Protein AF-A0A659UDS0-F1 (afdb_monomer_lite)

Foldseek 3Di:
DQVPDPCLVVLLVLLCVLCVVVVQDSVNSSVCCVPPPLSVVLSCCLVVVDVDDDDDPDDDPVVSLVSNCSRVNDDPPDDPVNDDDDDDDDDDD

pLDDT: mean 92.44, std 10.19, range [45.69, 98.12]

Structure (mmCIF, N/CA/C/O backbone):
data_AF-A0A659UDS0-F1
#
_entry.id   AF-A0A659UDS0-F1
#
loop_
_atom_site.group_PDB
_atom_site.id
_atom_site.type_symbol
_atom_site.label_atom_id
_atom_site.label_alt_id
_atom_site.label_comp_id
_atom_site.label_asym_id
_atom_site.label_entity_id
_atom_site.label_seq_id
_atom_site.pdbx_PDB_ins_code
_atom_site.Cartn_x
_atom_site.Cartn_y
_atom_site.Cartn_z
_atom_site.occupancy
_atom_site.B_iso_or_equiv
_atom_site.auth_seq_id
_atom_site.auth_comp_id
_atom_site.auth_asym_id
_atom_site.auth_atom_id
_atom_site.pdbx_PDB_model_num
ATOM 1 N N . ASN A 1 1 ? 13.956 -13.016 -5.156 1.00 45.69 1 ASN A N 1
ATOM 2 C CA . ASN A 1 1 ? 14.201 -11.807 -5.963 1.00 45.69 1 ASN A CA 1
ATOM 3 C C . ASN A 1 1 ? 12.875 -11.385 -6.590 1.00 45.69 1 ASN A C 1
ATOM 5 O O . ASN A 1 1 ? 12.175 -12.264 -7.076 1.00 45.69 1 ASN A O 1
ATOM 9 N N . SER A 1 2 ? 12.462 -10.118 -6.497 1.00 53.56 2 SER A N 1
ATOM 10 C CA . SER A 1 2 ? 11.126 -9.651 -6.931 1.00 53.56 2 SER A CA 1
ATOM 11 C C . SER A 1 2 ? 11.004 -9.450 -8.448 1.00 53.56 2 SER A C 1
ATOM 13 O O . SER A 1 2 ? 9.900 -9.554 -8.976 1.00 53.56 2 SER A O 1
ATOM 15 N N . GLU A 1 3 ? 12.119 -9.222 -9.149 1.00 54.44 3 GLU A N 1
ATOM 16 C CA . GLU A 1 3 ? 12.154 -9.033 -10.611 1.00 54.44 3 GLU A CA 1
ATOM 17 C C . GLU A 1 3 ? 11.859 -10.327 -11.397 1.00 54.44 3 GLU A C 1
ATOM 19 O O . GLU A 1 3 ? 11.269 -10.265 -12.472 1.00 54.44 3 GLU A O 1
ATOM 24 N N . ASP A 1 4 ? 12.172 -11.496 -10.827 1.00 56.72 4 ASP A N 1
ATOM 25 C CA . ASP A 1 4 ? 11.943 -12.815 -11.447 1.00 56.72 4 ASP A CA 1
ATOM 26 C C . ASP A 1 4 ? 10.526 -13.359 -11.210 1.00 56.72 4 ASP A C 1
ATOM 28 O O . ASP A 1 4 ? 10.156 -14.430 -11.696 1.00 56.72 4 ASP A O 1
ATOM 32 N N . HIS A 1 5 ? 9.715 -12.655 -10.417 1.00 64.81 5 HIS A N 1
ATOM 33 C CA . HIS A 1 5 ? 8.401 -13.150 -10.047 1.00 64.81 5 HIS A CA 1
ATOM 34 C C . HIS A 1 5 ? 7.420 -12.954 -11.216 1.00 64.81 5 HIS A C 1
ATOM 36 O O . HIS A 1 5 ? 7.255 -11.818 -11.671 1.00 64.81 5 HIS A O 1
ATOM 42 N N . PRO A 1 6 ? 6.668 -13.989 -11.650 1.00 70.62 6 PRO A N 1
ATOM 43 C CA . PRO A 1 6 ? 5.743 -13.897 -12.791 1.00 70.62 6 PRO A CA 1
ATOM 44 C C . PRO A 1 6 ? 4.728 -12.747 -12.687 1.00 70.62 6 PRO A C 1
ATOM 46 O O . PRO A 1 6 ? 4.192 -12.269 -13.682 1.00 70.62 6 PRO A O 1
ATOM 49 N N . ARG A 1 7 ? 4.468 -12.283 -11.458 1.00 80.25 7 ARG A N 1
ATOM 50 C CA . ARG A 1 7 ? 3.500 -11.225 -11.142 1.00 80.25 7 ARG A CA 1
ATOM 51 C C . ARG A 1 7 ? 4.066 -9.803 -11.214 1.00 80.25 7 ARG A C 1
ATOM 53 O O . ARG A 1 7 ? 3.278 -8.863 -11.189 1.00 80.25 7 ARG A O 1
ATOM 60 N N . TYR A 1 8 ? 5.387 -9.626 -11.330 1.00 86.62 8 TYR A N 1
ATOM 61 C CA . TYR A 1 8 ? 6.043 -8.310 -11.295 1.00 86.62 8 TYR A CA 1
ATOM 62 C C . TYR A 1 8 ? 5.440 -7.337 -12.316 1.00 86.62 8 TYR A C 1
ATOM 64 O O . TYR A 1 8 ? 5.031 -6.232 -11.963 1.00 86.62 8 TYR A O 1
ATOM 72 N N . ARG A 1 9 ? 5.296 -7.778 -13.572 1.00 90.44 9 ARG A N 1
ATOM 73 C CA . ARG A 1 9 ? 4.714 -6.958 -14.643 1.00 90.44 9 ARG A CA 1
ATOM 74 C C . ARG A 1 9 ? 3.275 -6.545 -14.331 1.00 90.44 9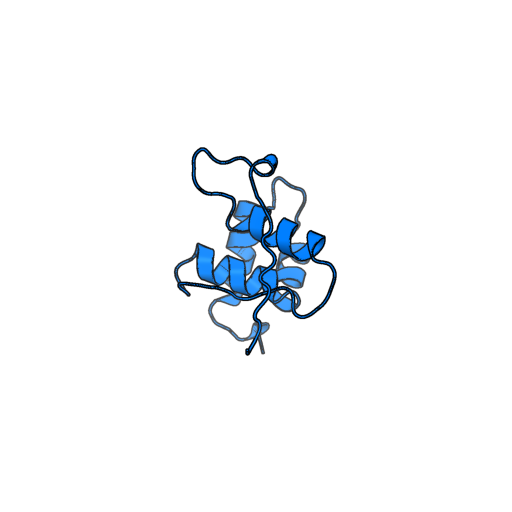 ARG A C 1
ATOM 76 O O . ARG A 1 9 ? 2.948 -5.370 -14.434 1.00 90.44 9 ARG A O 1
ATOM 83 N N . HIS A 1 10 ? 2.455 -7.482 -13.859 1.00 94.12 10 HIS A N 1
ATOM 84 C CA . HIS A 1 10 ? 1.067 -7.204 -13.490 1.00 94.12 10 HIS A CA 1
ATOM 85 C C . HIS A 1 10 ? 0.940 -6.209 -12.333 1.00 94.12 10 HIS A C 1
ATOM 87 O O . HIS A 1 10 ? -0.013 -5.437 -12.295 1.00 94.12 10 HIS A O 1
ATOM 93 N N . TYR A 1 11 ? 1.882 -6.217 -11.391 1.00 96.31 11 TYR A N 1
ATOM 94 C CA . TYR A 1 11 ? 1.903 -5.264 -10.283 1.00 96.31 11 TYR A CA 1
ATOM 95 C C . TYR A 1 11 ? 2.293 -3.862 -10.756 1.00 96.31 11 TYR A C 1
ATOM 97 O O . TYR A 1 11 ? 1.665 -2.891 -10.343 1.00 96.31 11 TYR A O 1
ATOM 105 N N . VAL A 1 12 ? 3.283 -3.748 -11.647 1.00 96.94 12 VAL A N 1
ATOM 106 C CA . VAL A 1 12 ? 3.663 -2.462 -12.254 1.00 96.94 12 VAL A CA 1
ATOM 107 C C . VAL A 1 12 ? 2.504 -1.883 -13.061 1.00 96.94 12 VAL A C 1
ATOM 109 O O . VAL A 1 12 ? 2.150 -0.724 -12.855 1.00 96.94 12 VAL A O 1
ATOM 112 N N . ASP A 1 13 ? 1.884 -2.692 -13.921 1.00 97.25 13 ASP A N 1
ATOM 113 C CA . ASP A 1 13 ? 0.766 -2.261 -14.763 1.00 97.25 13 ASP A CA 1
ATOM 114 C C . ASP A 1 13 ? -0.425 -1.801 -13.902 1.00 97.25 13 ASP A C 1
ATOM 116 O O . ASP A 1 13 ? -0.961 -0.713 -14.115 1.00 97.25 13 ASP A O 1
ATOM 120 N N . LEU A 1 14 ? -0.773 -2.566 -12.858 1.00 97.69 14 LEU A N 1
ATOM 121 C CA . LEU A 1 14 ? -1.839 -2.198 -11.921 1.00 97.69 14 LEU A CA 1
ATOM 122 C C . LEU A 1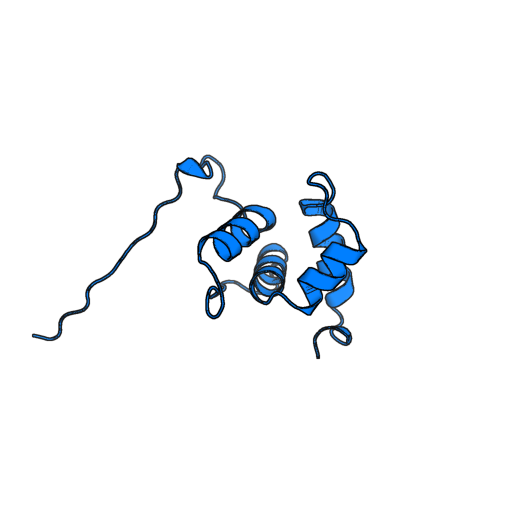 14 ? -1.512 -0.918 -11.141 1.00 97.69 14 LEU A C 1
ATOM 124 O O . LEU A 1 14 ? -2.376 -0.064 -10.951 1.00 97.69 14 LEU A O 1
ATOM 128 N N . LEU A 1 15 ? -0.271 -0.751 -10.680 1.00 98.12 15 LEU A N 1
ATOM 129 C CA . LEU A 1 15 ? 0.118 0.468 -9.976 1.00 98.12 15 LEU A CA 1
ATOM 130 C C . LEU A 1 15 ? 0.019 1.697 -10.889 1.00 98.12 15 LEU A C 1
ATOM 132 O O . LEU A 1 15 ? -0.401 2.760 -10.433 1.00 98.12 15 LEU A O 1
ATOM 136 N N . ILE A 1 16 ? 0.355 1.557 -12.172 1.00 98.12 16 ILE A N 1
ATOM 137 C CA . ILE A 1 16 ? 0.196 2.627 -13.163 1.00 98.12 16 ILE A CA 1
ATOM 138 C C . ILE A 1 16 ? -1.272 2.943 -13.425 1.00 98.12 16 ILE A C 1
ATOM 140 O O . ILE A 1 16 ? -1.629 4.119 -13.473 1.00 98.12 16 ILE A O 1
ATOM 144 N N . GLU A 1 17 ? -2.134 1.936 -13.524 1.00 97.69 17 GLU A N 1
ATOM 145 C CA . GLU A 1 17 ? -3.578 2.143 -13.646 1.00 97.69 17 GLU A CA 1
ATOM 146 C C . GLU A 1 17 ? -4.132 2.959 -12.463 1.00 97.69 17 GLU A C 1
ATOM 148 O O . GLU A 1 17 ? -4.859 3.937 -12.651 1.00 97.69 17 GLU A O 1
ATOM 153 N N . LEU A 1 18 ? -3.726 2.608 -11.239 1.00 97.31 18 LEU A N 1
ATOM 154 C CA . LEU A 1 18 ? -4.213 3.242 -10.011 1.00 97.31 18 LEU A CA 1
ATOM 155 C C . LEU A 1 18 ? -3.614 4.638 -9.768 1.00 97.31 18 LEU A C 1
ATOM 157 O O . LEU A 1 18 ? -4.299 5.533 -9.264 1.00 97.31 18 LEU A O 1
ATOM 161 N N . ALA A 1 19 ? -2.334 4.837 -10.089 1.00 97.06 19 ALA A N 1
ATOM 162 C CA . ALA A 1 19 ? -1.564 6.000 -9.648 1.00 97.06 19 ALA A CA 1
ATOM 163 C C . ALA A 1 19 ? -1.014 6.874 -10.786 1.00 97.06 19 ALA A C 1
ATOM 165 O O . ALA A 1 19 ? -0.520 7.973 -10.523 1.00 97.06 19 ALA A O 1
ATOM 166 N N . GLY A 1 20 ? -1.142 6.457 -12.047 1.00 96.38 20 GLY A N 1
ATOM 167 C CA . GLY A 1 20 ? -0.624 7.194 -13.203 1.00 96.38 20 GLY A CA 1
ATOM 168 C C . GLY A 1 20 ? -1.222 8.595 -13.325 1.00 96.38 20 GLY A C 1
ATOM 169 O O . GLY A 1 20 ? -0.505 9.580 -13.489 1.00 96.38 20 GLY A O 1
ATOM 170 N N . ARG A 1 21 ? -2.535 8.729 -13.088 1.00 95.56 21 ARG A N 1
ATOM 171 C CA . ARG A 1 21 ? -3.225 10.037 -13.047 1.00 95.56 21 ARG A CA 1
ATOM 172 C C . ARG A 1 21 ? -2.804 10.930 -11.875 1.00 95.56 21 ARG A C 1
ATOM 174 O O . ARG A 1 21 ? -3.183 12.095 -11.835 1.00 95.56 21 ARG A O 1
ATOM 181 N N . ARG A 1 22 ? -2.046 10.388 -10.921 1.00 93.75 22 ARG A N 1
ATOM 182 C CA . ARG A 1 22 ? -1.486 11.095 -9.761 1.00 93.75 22 ARG A CA 1
ATOM 183 C C . ARG A 1 22 ? 0.018 11.362 -9.925 1.00 93.75 22 ARG A C 1
ATOM 185 O O . ARG A 1 22 ? 0.680 11.695 -8.950 1.00 93.75 22 ARG A O 1
ATOM 192 N N . GLY A 1 23 ? 0.548 11.226 -11.144 1.00 95.81 23 GLY A N 1
ATOM 193 C CA . GLY A 1 23 ? 1.933 11.557 -11.485 1.00 95.81 23 GLY A CA 1
ATOM 194 C C . GLY A 1 23 ? 2.932 10.409 -11.332 1.00 95.81 23 GLY A C 1
ATOM 195 O O . GLY A 1 23 ? 4.131 10.635 -11.477 1.00 95.81 23 GLY A O 1
ATOM 196 N N . VAL A 1 24 ? 2.481 9.181 -11.057 1.00 97.12 24 VAL A N 1
ATOM 197 C CA . VAL A 1 24 ? 3.378 8.017 -11.018 1.00 97.12 24 VAL A CA 1
ATOM 198 C C . VAL A 1 24 ? 3.728 7.596 -12.445 1.00 97.12 24 VAL A C 1
ATOM 200 O O . VAL A 1 24 ? 2.865 7.169 -13.207 1.00 97.12 24 VAL A O 1
ATOM 203 N N . THR A 1 25 ? 5.004 7.713 -12.811 1.00 97.94 25 THR A N 1
ATOM 204 C CA . THR A 1 25 ? 5.525 7.242 -14.103 1.00 97.94 25 THR A CA 1
ATOM 205 C C . THR A 1 25 ? 5.789 5.739 -14.076 1.00 97.94 25 THR A C 1
ATOM 207 O O . THR A 1 25 ? 5.973 5.159 -13.005 1.00 97.94 25 THR A O 1
ATOM 210 N N . THR A 1 26 ? 5.876 5.099 -15.246 1.00 96.44 26 THR A N 1
ATOM 211 C CA . THR A 1 26 ? 6.207 3.665 -15.361 1.00 96.44 26 THR A CA 1
ATOM 212 C C . THR A 1 26 ? 7.492 3.307 -14.619 1.00 96.44 26 THR A C 1
ATOM 214 O O . THR A 1 26 ? 7.520 2.331 -13.876 1.00 96.44 26 THR A O 1
ATOM 217 N N . GLU A 1 27 ? 8.533 4.130 -14.739 1.00 97.25 27 GLU A N 1
ATOM 218 C CA . GLU A 1 27 ? 9.812 3.909 -14.054 1.00 97.25 27 GLU A CA 1
ATOM 219 C C . GLU A 1 27 ? 9.703 4.070 -12.531 1.00 97.25 27 GLU A C 1
ATOM 221 O O . GLU A 1 27 ? 10.274 3.282 -11.768 1.00 97.25 27 GLU A O 1
ATOM 226 N N . ALA A 1 28 ? 8.905 5.037 -12.066 1.00 97.69 28 ALA A N 1
ATOM 227 C CA . ALA A 1 28 ? 8.605 5.178 -10.646 1.00 97.69 28 ALA A CA 1
ATOM 228 C C . ALA A 1 28 ? 7.829 3.957 -10.126 1.00 97.69 28 ALA A C 1
ATOM 230 O O . ALA A 1 28 ? 8.188 3.405 -9.087 1.00 97.69 28 ALA A O 1
ATOM 231 N N . ALA A 1 29 ? 6.829 3.474 -10.869 1.00 97.38 29 ALA A N 1
ATOM 232 C CA . ALA A 1 29 ? 6.074 2.278 -10.505 1.00 97.38 29 ALA A CA 1
ATOM 233 C C . ALA A 1 29 ? 6.960 1.025 -10.457 1.00 97.38 29 ALA A C 1
ATOM 235 O O . ALA A 1 29 ? 6.897 0.282 -9.481 1.00 97.38 29 ALA A O 1
ATOM 236 N N . ARG A 1 30 ? 7.838 0.816 -11.449 1.00 96.44 30 ARG A N 1
ATOM 237 C CA . ARG A 1 30 ? 8.833 -0.274 -11.443 1.00 96.44 30 ARG A CA 1
ATOM 238 C C . ARG A 1 30 ? 9.702 -0.244 -10.196 1.00 96.44 30 ARG A C 1
ATOM 240 O O . ARG A 1 30 ? 9.914 -1.284 -9.573 1.00 96.44 30 ARG A O 1
A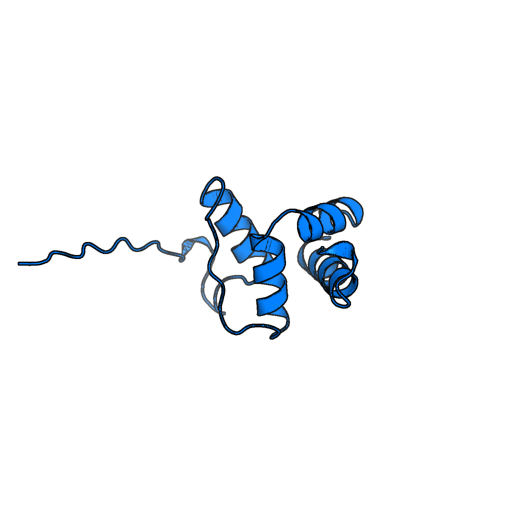TOM 247 N N . THR A 1 31 ? 10.175 0.945 -9.831 1.00 96.56 31 THR A N 1
ATOM 248 C CA . THR A 1 31 ? 10.992 1.152 -8.634 1.00 96.56 31 THR A CA 1
ATOM 249 C C . THR A 1 31 ? 10.197 0.809 -7.378 1.00 96.56 31 THR A C 1
ATOM 251 O O . THR A 1 31 ? 10.638 -0.021 -6.592 1.00 96.56 31 THR A O 1
ATOM 254 N N . MET A 1 32 ? 8.991 1.359 -7.227 1.00 96.38 32 MET A N 1
ATOM 255 C CA . MET A 1 32 ? 8.125 1.102 -6.073 1.00 96.38 32 MET A CA 1
ATOM 256 C C . MET A 1 32 ? 7.784 -0.384 -5.916 1.00 96.38 32 MET A C 1
ATOM 258 O O . MET A 1 32 ? 7.914 -0.924 -4.823 1.00 96.38 32 MET A O 1
ATOM 262 N N . VAL A 1 33 ? 7.410 -1.067 -7.001 1.00 96.44 33 VAL A N 1
ATOM 263 C CA . VAL A 1 33 ? 7.110 -2.511 -6.986 1.00 96.44 33 VAL A CA 1
ATOM 264 C C . VAL A 1 33 ? 8.354 -3.349 -6.681 1.00 96.44 33 VAL A C 1
ATOM 266 O O . VAL A 1 33 ? 8.236 -4.453 -6.162 1.00 96.44 33 VAL A O 1
ATOM 269 N N . ARG A 1 34 ? 9.558 -2.850 -6.971 1.00 94.06 34 ARG A N 1
ATOM 270 C CA . ARG A 1 34 ? 10.800 -3.560 -6.653 1.00 94.06 34 ARG A CA 1
ATOM 271 C C . ARG A 1 34 ? 11.224 -3.393 -5.197 1.00 94.06 34 ARG A C 1
ATOM 273 O O . ARG A 1 34 ? 11.777 -4.334 -4.633 1.00 94.06 34 ARG A O 1
ATOM 280 N N . THR A 1 35 ? 11.011 -2.213 -4.614 1.00 93.31 35 THR A N 1
ATOM 281 C CA . THR A 1 35 ? 11.678 -1.820 -3.362 1.00 93.31 35 THR A CA 1
ATOM 282 C C . THR A 1 35 ? 10.743 -1.555 -2.187 1.00 93.31 35 THR A C 1
ATOM 284 O O . THR A 1 35 ? 11.219 -1.468 -1.060 1.00 93.31 35 THR A O 1
ATOM 287 N N . ASP A 1 36 ? 9.439 -1.375 -2.405 1.00 95.19 36 ASP A N 1
ATOM 288 C CA . ASP A 1 36 ? 8.494 -1.036 -1.338 1.00 95.19 36 ASP A CA 1
ATOM 289 C C . ASP A 1 36 ? 7.576 -2.220 -1.013 1.00 95.19 36 ASP A C 1
ATOM 291 O O . ASP A 1 36 ? 6.574 -2.476 -1.683 1.00 95.19 36 ASP A O 1
ATOM 295 N N . ASN A 1 37 ? 7.890 -2.919 0.080 1.00 95.25 37 ASN A N 1
ATOM 296 C CA . ASN A 1 37 ? 7.114 -4.067 0.556 1.00 95.25 37 ASN A CA 1
ATOM 297 C C . ASN A 1 37 ? 5.639 -3.732 0.828 1.00 95.25 37 ASN A C 1
ATOM 299 O O . ASN A 1 37 ? 4.779 -4.598 0.683 1.00 95.25 37 ASN A O 1
ATOM 303 N N . THR A 1 38 ? 5.321 -2.485 1.190 1.00 97.44 38 THR A N 1
ATOM 304 C CA . THR A 1 38 ? 3.927 -2.067 1.411 1.00 97.44 38 THR A CA 1
ATOM 305 C C . THR A 1 38 ? 3.181 -1.980 0.093 1.00 97.44 38 THR A C 1
ATOM 307 O O . THR A 1 38 ? 2.044 -2.429 0.006 1.00 97.44 38 THR A O 1
ATOM 310 N N . VAL A 1 39 ? 3.826 -1.445 -0.945 1.00 97.19 39 VAL A N 1
ATOM 311 C CA . VAL A 1 39 ? 3.256 -1.395 -2.296 1.00 97.19 39 VAL A CA 1
ATOM 312 C C . VAL A 1 39 ? 3.037 -2.808 -2.829 1.00 97.19 39 VAL A C 1
ATOM 314 O O . VAL A 1 39 ? 1.942 -3.113 -3.290 1.00 97.19 39 VAL A O 1
ATOM 317 N N . ILE A 1 40 ? 4.032 -3.690 -2.705 1.00 96.06 40 ILE A N 1
ATOM 318 C CA . ILE A 1 40 ? 3.939 -5.084 -3.170 1.00 96.06 40 ILE A CA 1
ATOM 319 C C . ILE A 1 40 ? 2.779 -5.814 -2.480 1.00 96.06 40 ILE A C 1
ATOM 321 O O . ILE A 1 40 ? 1.948 -6.426 -3.151 1.00 96.06 40 ILE A O 1
ATOM 325 N N . ALA A 1 41 ? 2.694 -5.728 -1.151 1.00 96.69 41 ALA A N 1
ATOM 326 C CA . ALA A 1 41 ? 1.647 -6.396 -0.383 1.00 96.69 41 ALA A CA 1
ATOM 327 C C . ALA A 1 41 ? 0.250 -5.809 -0.655 1.00 96.69 41 ALA A C 1
ATOM 329 O O . ALA A 1 41 ? -0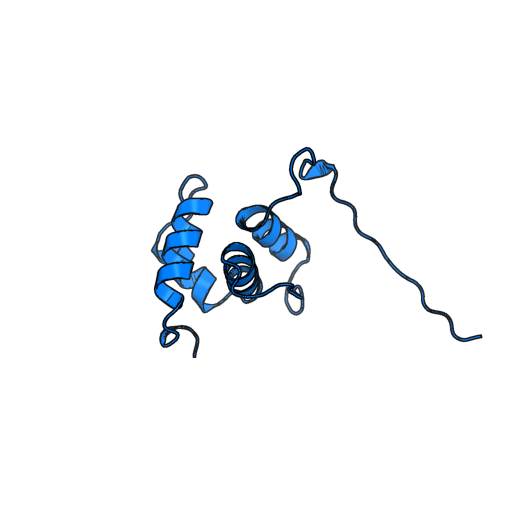.712 -6.560 -0.803 1.00 96.69 41 ALA A O 1
ATOM 330 N N . ALA A 1 42 ? 0.132 -4.485 -0.798 1.00 98.12 42 ALA A N 1
ATOM 331 C CA . ALA A 1 42 ? -1.134 -3.848 -1.147 1.00 98.12 42 ALA A CA 1
ATOM 332 C C . ALA A 1 42 ? -1.601 -4.235 -2.562 1.00 98.12 42 ALA A C 1
ATOM 334 O O . ALA A 1 42 ? -2.787 -4.470 -2.779 1.00 98.12 42 ALA A O 1
ATOM 335 N N . LEU A 1 43 ? -0.689 -4.352 -3.531 1.00 97.81 43 LEU A N 1
ATOM 336 C CA . LEU A 1 43 ? -1.027 -4.817 -4.881 1.00 97.81 43 LEU A CA 1
ATOM 337 C C . LEU A 1 43 ? -1.458 -6.287 -4.883 1.00 97.81 43 LEU A C 1
ATOM 339 O O . LEU A 1 43 ? -2.420 -6.628 -5.569 1.00 97.81 43 LEU A O 1
ATOM 343 N N . ALA A 1 44 ? -0.800 -7.135 -4.086 1.00 96.75 44 ALA A N 1
ATOM 344 C CA . ALA A 1 44 ? -1.204 -8.527 -3.903 1.00 96.75 44 ALA A CA 1
ATOM 345 C C . ALA A 1 44 ? -2.642 -8.623 -3.365 1.00 96.75 44 ALA A C 1
ATOM 347 O O . ALA A 1 44 ? -3.480 -9.294 -3.965 1.00 96.75 44 ALA A O 1
ATOM 348 N N . LEU A 1 45 ? -2.958 -7.875 -2.302 1.00 97.25 45 LEU A N 1
ATOM 349 C CA . LEU A 1 45 ? -4.315 -7.796 -1.757 1.00 97.25 45 LEU A CA 1
ATOM 350 C C . LEU A 1 45 ? -5.331 -7.291 -2.782 1.00 97.25 45 LEU A C 1
ATOM 352 O O . LEU A 1 45 ? -6.389 -7.888 -2.955 1.00 97.25 45 LEU A O 1
ATOM 356 N N . LYS A 1 46 ? -5.013 -6.199 -3.491 1.00 97.00 46 LYS A N 1
ATOM 357 C CA . LYS A 1 46 ? -5.918 -5.602 -4.486 1.00 97.00 46 LYS A CA 1
ATOM 358 C C . LYS A 1 46 ? -6.287 -6.586 -5.598 1.00 97.00 46 LYS A C 1
ATOM 360 O O . LYS A 1 46 ? -7.371 -6.483 -6.164 1.00 97.00 46 LYS A O 1
ATOM 365 N N . ARG A 1 47 ? -5.383 -7.518 -5.905 1.00 95.44 47 ARG A N 1
ATOM 366 C CA . ARG A 1 47 ? -5.557 -8.562 -6.921 1.00 95.44 47 ARG A CA 1
ATOM 367 C C . ARG A 1 47 ? -6.195 -9.847 -6.396 1.00 95.44 47 ARG A C 1
ATOM 369 O O . ARG A 1 47 ? -6.507 -10.709 -7.209 1.00 95.44 47 ARG A O 1
ATOM 376 N N . GLY A 1 48 ? -6.392 -9.975 -5.085 1.00 95.56 48 GLY A N 1
ATOM 377 C CA . GLY A 1 48 ? -6.868 -11.212 -4.463 1.00 95.56 48 GLY A CA 1
ATOM 378 C C . GLY A 1 48 ? -5.801 -12.306 -4.365 1.00 95.56 48 GLY A C 1
ATOM 379 O O . GLY A 1 48 ? -6.134 -13.465 -4.153 1.00 95.56 48 GLY A O 1
ATOM 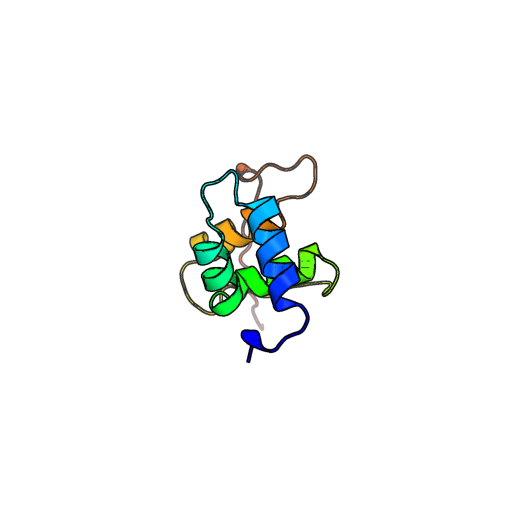380 N N . ASP A 1 49 ? -4.520 -11.956 -4.502 1.00 95.00 49 ASP A N 1
ATOM 381 C CA . ASP A 1 49 ? -3.402 -12.892 -4.329 1.00 95.00 49 ASP A CA 1
ATOM 382 C C . ASP A 1 49 ? -3.113 -13.193 -2.841 1.00 95.00 49 ASP A C 1
ATOM 384 O O . ASP A 1 49 ? -2.302 -14.067 -2.528 1.00 95.00 49 ASP A O 1
ATOM 388 N N . ALA A 1 50 ? -3.718 -12.418 -1.938 1.00 95.50 50 ALA A N 1
ATOM 389 C CA . ALA A 1 50 ? -3.648 -12.541 -0.489 1.00 95.50 50 ALA A CA 1
ATOM 390 C C . ALA A 1 50 ? -4.933 -11.976 0.138 1.00 95.50 50 ALA A C 1
ATOM 392 O O . ALA A 1 50 ? -5.571 -11.104 -0.453 1.00 95.50 50 ALA A O 1
ATOM 393 N N . ASP A 1 51 ? -5.257 -12.415 1.357 1.00 97.00 51 ASP A N 1
ATOM 394 C CA . ASP A 1 51 ? -6.462 -11.981 2.085 1.00 97.00 51 ASP A CA 1
ATOM 395 C C . ASP A 1 51 ? -6.192 -10.870 3.115 1.00 97.00 51 ASP A C 1
ATOM 397 O O . ASP A 1 51 ? -7.089 -10.108 3.477 1.00 97.00 51 ASP A O 1
ATOM 401 N N . ALA A 1 52 ? -4.948 -10.756 3.593 1.00 97.31 52 ALA A N 1
ATOM 402 C CA . ALA A 1 52 ? -4.521 -9.730 4.542 1.00 97.31 52 ALA A CA 1
ATOM 403 C C . ALA A 1 52 ? -3.060 -9.307 4.315 1.00 97.31 52 ALA A C 1
ATOM 405 O O . ALA A 1 52 ? -2.273 -10.029 3.702 1.00 97.31 52 ALA A O 1
ATOM 406 N N . MET A 1 53 ? -2.683 -8.142 4.855 1.00 96.38 53 MET A N 1
ATOM 407 C CA . MET A 1 53 ? -1.292 -7.686 4.899 1.00 96.38 53 MET A CA 1
ATOM 408 C C . MET A 1 53 ? -0.936 -7.085 6.257 1.00 96.38 53 MET A C 1
ATOM 410 O O . MET A 1 53 ? -1.757 -6.431 6.897 1.00 96.38 53 MET A O 1
ATOM 414 N N . ILE A 1 54 ? 0.329 -7.240 6.639 1.00 95.88 54 ILE A N 1
ATOM 415 C CA . ILE A 1 54 ? 0.977 -6.479 7.710 1.00 95.88 54 ILE A CA 1
ATOM 416 C C . ILE A 1 54 ? 2.047 -5.608 7.048 1.00 95.88 54 ILE A C 1
ATOM 418 O O . ILE A 1 54 ? 2.779 -6.073 6.175 1.00 95.88 54 ILE A O 1
ATOM 422 N N . CYS A 1 55 ? 2.130 -4.334 7.430 1.00 95.62 55 CYS A N 1
ATOM 423 C CA . CYS A 1 55 ? 3.133 -3.402 6.914 1.00 95.62 55 CYS A CA 1
ATOM 424 C C . CYS A 1 55 ? 3.639 -2.467 8.017 1.00 95.62 55 CYS A C 1
ATOM 426 O O . CYS A 1 55 ? 3.205 -2.563 9.162 1.00 95.62 55 CYS A O 1
ATOM 428 N N . GLY A 1 56 ? 4.562 -1.566 7.669 1.00 94.38 56 GLY A N 1
ATOM 429 C CA . GLY A 1 56 ? 5.089 -0.579 8.614 1.00 94.38 56 GLY A CA 1
ATOM 430 C C . GLY A 1 56 ? 6.307 -1.030 9.416 1.00 94.38 56 GLY A C 1
ATOM 431 O O . GLY A 1 56 ? 6.641 -0.373 10.394 1.00 94.38 56 GLY A O 1
ATOM 432 N N . LEU A 1 57 ? 6.978 -2.117 9.008 1.00 93.12 57 LEU A N 1
ATOM 433 C CA . LEU A 1 57 ? 8.220 -2.564 9.652 1.00 93.12 57 LEU A CA 1
ATOM 434 C C . LEU A 1 57 ? 9.318 -1.490 9.581 1.00 93.12 57 LEU A C 1
ATOM 436 O O . LEU A 1 57 ? 10.032 -1.275 10.554 1.00 93.12 57 LEU A O 1
ATOM 440 N N . GLU A 1 58 ? 9.433 -0.804 8.440 1.00 91.06 58 GLU A N 1
ATOM 441 C CA . GLU A 1 58 ? 10.464 0.206 8.205 1.00 91.06 58 GLU A CA 1
ATOM 442 C C . GLU A 1 58 ? 9.893 1.510 7.642 1.00 91.06 58 GLU A C 1
ATOM 444 O O . GLU A 1 58 ? 9.271 1.539 6.575 1.00 91.06 58 GLU A O 1
ATOM 449 N N . GLY A 1 59 ? 10.225 2.623 8.298 1.00 91.94 59 GLY A N 1
ATOM 450 C CA . GLY A 1 59 ? 9.884 3.979 7.873 1.00 91.94 59 GLY A CA 1
ATOM 451 C C . GLY A 1 59 ? 8.686 4.580 8.603 1.00 91.94 59 GLY A C 1
ATOM 452 O O . GLY A 1 59 ? 8.221 4.083 9.623 1.00 91.94 59 GLY A O 1
ATOM 453 N N . ARG A 1 60 ? 8.223 5.731 8.107 1.00 96.31 60 ARG A N 1
ATOM 454 C CA . ARG A 1 60 ? 7.178 6.520 8.772 1.00 96.31 60 ARG A CA 1
ATOM 455 C C . ARG A 1 60 ? 5.790 5.971 8.468 1.00 96.31 60 ARG A C 1
ATOM 457 O O . ARG A 1 60 ? 5.472 5.718 7.307 1.00 96.31 60 ARG A O 1
ATOM 464 N N . PHE A 1 61 ? 4.941 5.915 9.493 1.00 95.25 61 PHE A N 1
ATOM 465 C CA . PHE A 1 61 ? 3.531 5.522 9.397 1.00 95.25 61 PHE A CA 1
ATOM 466 C C . PHE A 1 61 ? 2.798 6.187 8.220 1.00 95.25 61 PHE A C 1
ATOM 468 O O . PHE A 1 61 ? 2.178 5.507 7.407 1.00 95.25 61 PHE A O 1
ATOM 475 N N . GLU A 1 62 ? 2.944 7.506 8.068 1.00 95.38 62 GLU A N 1
ATOM 476 C CA . GLU A 1 62 ? 2.293 8.295 7.012 1.00 95.38 62 GLU A CA 1
ATOM 477 C C . GLU A 1 62 ? 2.615 7.810 5.588 1.00 95.38 62 GLU A C 1
ATOM 479 O O . GLU A 1 62 ? 1.764 7.867 4.699 1.00 95.38 62 GLU A O 1
ATOM 484 N N . ARG A 1 63 ? 3.831 7.291 5.362 1.00 95.62 63 ARG A N 1
ATOM 485 C CA . ARG A 1 63 ? 4.254 6.758 4.063 1.00 95.62 63 ARG A CA 1
ATOM 486 C C . ARG A 1 63 ? 3.489 5.480 3.740 1.00 95.62 63 ARG A C 1
ATOM 488 O O . ARG A 1 63 ? 2.995 5.338 2.625 1.00 95.62 63 ARG A O 1
ATOM 495 N N . HIS A 1 64 ? 3.372 4.582 4.717 1.00 96.94 64 HIS A N 1
ATOM 496 C CA . HIS A 1 64 ? 2.624 3.337 4.561 1.00 96.94 64 HIS A CA 1
ATOM 497 C C . HIS A 1 64 ? 1.139 3.614 4.370 1.00 96.94 64 HIS A C 1
ATOM 499 O O . HIS A 1 64 ? 0.551 3.103 3.419 1.00 96.94 64 HIS A O 1
ATOM 505 N N . LEU A 1 65 ? 0.561 4.484 5.205 1.00 96.06 65 LEU A N 1
ATOM 506 C CA . LEU A 1 65 ? -0.843 4.864 5.099 1.00 96.06 65 LEU A CA 1
ATOM 507 C C . LEU A 1 65 ? -1.153 5.448 3.717 1.00 96.06 65 LEU A C 1
ATOM 509 O O . LEU A 1 65 ? -2.096 5.006 3.073 1.00 96.06 65 LEU A O 1
ATOM 513 N N . ARG A 1 66 ? -0.318 6.360 3.202 1.00 94.81 66 ARG A N 1
ATOM 514 C CA . ARG A 1 66 ? -0.491 6.925 1.856 1.00 94.81 66 ARG A CA 1
ATOM 515 C C . ARG A 1 66 ? -0.514 5.850 0.766 1.00 94.81 66 ARG A C 1
ATOM 517 O O . ARG A 1 66 ? -1.369 5.909 -0.115 1.00 94.81 66 ARG A O 1
ATOM 524 N N . ASN A 1 67 ? 0.400 4.880 0.815 1.00 96.31 67 ASN A N 1
ATOM 525 C CA . ASN A 1 67 ? 0.462 3.803 -0.177 1.00 96.31 67 ASN A CA 1
ATOM 526 C C . ASN A 1 67 ? -0.754 2.867 -0.078 1.00 96.31 67 ASN A C 1
ATOM 528 O O . ASN A 1 67 ? -1.352 2.526 -1.097 1.00 96.31 67 ASN A O 1
ATOM 532 N N . VAL A 1 68 ? -1.160 2.495 1.140 1.00 97.00 68 VAL A N 1
ATOM 533 C CA . VAL A 1 68 ? -2.346 1.656 1.373 1.00 97.00 68 VAL A CA 1
ATOM 534 C C . VAL A 1 68 ? -3.617 2.370 0.910 1.00 97.00 68 VAL A C 1
ATOM 536 O O . VAL A 1 68 ? -4.421 1.777 0.194 1.00 97.00 68 VAL A O 1
ATOM 539 N N . THR A 1 69 ? -3.781 3.654 1.229 1.00 95.56 69 THR A N 1
ATOM 540 C CA . THR A 1 69 ? -4.922 4.464 0.778 1.00 95.56 69 THR A CA 1
ATOM 541 C C . THR A 1 69 ? -4.947 4.629 -0.742 1.00 95.56 69 THR A C 1
ATOM 543 O O . THR A 1 69 ? -6.012 4.572 -1.350 1.00 95.56 69 THR A O 1
ATOM 546 N N . LEU A 1 70 ? -3.785 4.800 -1.382 1.00 95.50 70 LEU A N 1
ATOM 547 C CA . LEU A 1 70 ? -3.678 4.886 -2.840 1.00 95.50 70 LEU A CA 1
ATOM 548 C C . LEU A 1 70 ? -4.133 3.593 -3.536 1.00 95.50 70 LEU A C 1
ATOM 550 O O . LEU A 1 70 ? -4.800 3.673 -4.564 1.00 95.50 70 LEU A O 1
ATOM 554 N N . ILE A 1 71 ? -3.758 2.427 -3.003 1.00 97.31 71 ILE A N 1
ATOM 555 C CA . ILE A 1 71 ? -3.915 1.135 -3.692 1.00 97.31 71 ILE A CA 1
ATOM 556 C C . ILE A 1 71 ? -5.205 0.414 -3.269 1.00 97.31 71 ILE A C 1
ATOM 558 O O . ILE A 1 71 ? -6.008 -0.005 -4.111 1.00 97.31 71 ILE A O 1
ATOM 562 N N . ILE A 1 72 ? -5.425 0.269 -1.962 1.00 96.94 72 ILE A N 1
ATOM 563 C CA . ILE A 1 72 ? -6.596 -0.411 -1.397 1.00 96.94 72 ILE A CA 1
ATOM 564 C C . ILE A 1 72 ? -7.752 0.575 -1.270 1.00 96.94 72 ILE A C 1
ATOM 566 O O . ILE A 1 72 ? -8.819 0.335 -1.839 1.00 96.94 72 ILE A O 1
ATOM 570 N N . GLY A 1 73 ? -7.494 1.699 -0.599 1.00 95.06 73 GLY A N 1
ATOM 571 C CA . GLY A 1 73 ? -8.499 2.699 -0.256 1.00 95.06 73 GLY A CA 1
ATOM 572 C C . GLY A 1 73 ? -9.434 2.261 0.881 1.00 95.06 73 GLY A C 1
ATOM 573 O O . GLY A 1 73 ? -9.430 1.101 1.299 1.00 95.06 73 GLY A O 1
ATOM 574 N N . PRO A 1 74 ? -10.230 3.194 1.422 1.00 95.81 74 PRO A N 1
ATOM 575 C CA . PRO A 1 74 ? -11.238 2.877 2.423 1.00 95.81 74 PRO A CA 1
ATOM 576 C C . PRO A 1 74 ? -12.411 2.092 1.813 1.00 95.81 74 PRO A C 1
ATOM 578 O O . PRO A 1 74 ? -12.622 2.065 0.599 1.00 95.81 74 PRO A O 1
ATOM 581 N N . ARG A 1 75 ? -13.223 1.474 2.676 1.00 95.31 75 ARG A N 1
ATOM 582 C CA . ARG A 1 75 ? -14.499 0.864 2.271 1.00 95.31 75 ARG A CA 1
ATOM 583 C C . ARG A 1 75 ? -15.415 1.922 1.640 1.00 95.31 75 ARG A C 1
ATOM 585 O O . ARG A 1 75 ? -15.425 3.070 2.076 1.00 95.31 75 ARG A O 1
ATOM 592 N N . THR A 1 76 ? -16.239 1.528 0.668 1.00 95.12 76 THR A N 1
ATOM 593 C CA . THR A 1 76 ? -17.255 2.404 0.065 1.00 95.12 76 THR A CA 1
ATOM 594 C C . THR A 1 76 ? -18.076 3.138 1.128 1.00 95.12 76 THR A C 1
ATOM 596 O O . THR A 1 76 ? -18.565 2.527 2.078 1.00 95.12 76 THR A O 1
ATOM 599 N N . GLY A 1 77 ? -18.220 4.454 0.953 1.00 95.88 77 GLY A N 1
ATOM 600 C CA . GLY A 1 77 ? -18.919 5.340 1.890 1.00 95.88 77 GLY A CA 1
ATOM 601 C C . GLY A 1 77 ? -18.032 5.943 2.984 1.00 95.88 77 GLY A C 1
ATOM 602 O O . GLY A 1 77 ? -18.458 6.898 3.624 1.00 95.88 77 GLY A O 1
ATOM 603 N N . ILE A 1 78 ? -16.801 5.454 3.158 1.00 96.75 78 ILE A N 1
ATOM 604 C CA . ILE A 1 78 ? -15.816 5.981 4.109 1.00 96.75 78 ILE A CA 1
ATOM 605 C C . ILE A 1 78 ? -14.805 6.852 3.357 1.00 96.75 78 ILE A C 1
ATOM 607 O O . ILE A 1 78 ? -14.340 6.486 2.276 1.00 96.75 78 ILE A O 1
ATOM 611 N N . LYS A 1 79 ? -14.467 8.019 3.908 1.00 92.88 79 LYS A N 1
ATOM 612 C CA . LYS A 1 79 ? -13.444 8.926 3.369 1.00 92.88 79 LYS A CA 1
ATOM 613 C C . LYS A 1 79 ? -12.134 8.749 4.131 1.00 92.88 79 LYS A C 1
ATOM 615 O O . LYS A 1 79 ? -12.127 8.315 5.275 1.00 92.88 79 LYS A O 1
ATOM 620 N N . ASP A 1 80 ? -11.026 9.189 3.543 1.00 88.19 80 ASP A N 1
ATOM 621 C CA . ASP A 1 80 ? -9.702 9.096 4.181 1.00 88.19 80 ASP A CA 1
ATOM 622 C C . ASP A 1 80 ? -9.646 9.783 5.555 1.00 88.19 80 ASP A C 1
ATOM 624 O O . ASP A 1 80 ? -8.991 9.296 6.470 1.00 88.19 80 ASP A O 1
ATOM 628 N N . ARG A 1 81 ? -10.384 10.889 5.719 1.00 89.06 81 ARG A N 1
ATOM 629 C CA . ARG A 1 81 ? -10.512 11.615 6.995 1.00 89.06 81 ARG A CA 1
ATOM 630 C C . ARG A 1 81 ? -11.282 10.853 8.080 1.00 89.06 81 ARG A C 1
ATOM 632 O O . ARG A 1 81 ? -11.223 11.252 9.234 1.00 89.06 81 ARG A O 1
ATOM 639 N N . ASP A 1 82 ? -12.025 9.818 7.698 1.00 93.81 82 ASP A N 1
ATOM 640 C CA . ASP A 1 82 ? -12.831 9.001 8.607 1.00 93.81 82 ASP A CA 1
ATOM 641 C C . ASP A 1 82 ? -12.021 7.796 9.136 1.00 93.81 82 ASP A C 1
ATOM 643 O O . ASP A 1 82 ? -12.497 7.042 9.986 1.00 93.81 82 ASP A O 1
ATOM 647 N N . LEU A 1 83 ? -10.790 7.592 8.645 1.00 94.00 83 LEU A N 1
ATOM 648 C CA . LEU A 1 83 ? -9.882 6.561 9.147 1.00 94.00 83 LEU A CA 1
ATOM 649 C C . LEU A 1 83 ? -9.402 6.909 10.562 1.00 94.00 83 LEU A C 1
ATOM 651 O O . LEU A 1 83 ? -9.074 8.054 10.862 1.00 94.00 83 LEU A O 1
ATOM 655 N N . SER A 1 84 ? -9.325 5.898 11.425 1.00 94.62 84 SER A N 1
ATOM 656 C CA . SER A 1 84 ? -8.896 6.034 12.820 1.00 94.62 84 SER A CA 1
ATOM 657 C C . SER A 1 84 ? -7.766 5.061 13.140 1.00 94.62 84 SER A C 1
ATOM 659 O O . SER A 1 84 ? -7.678 3.981 12.553 1.00 94.62 84 SER A O 1
ATOM 661 N N . THR A 1 85 ? -6.911 5.430 14.090 1.00 94.44 85 THR A N 1
ATOM 662 C CA . THR A 1 85 ? -5.884 4.547 14.652 1.00 94.44 85 THR A CA 1
ATOM 663 C C . THR A 1 85 ? -6.318 4.053 16.027 1.00 94.44 85 THR A C 1
ATOM 665 O O . THR A 1 85 ? -7.028 4.743 16.757 1.00 94.44 85 THR A O 1
ATOM 668 N N . LEU A 1 86 ? -5.902 2.838 16.382 1.00 94.75 86 LEU A N 1
ATOM 669 C CA . LEU A 1 86 ? -6.186 2.230 17.679 1.00 94.75 86 LEU A CA 1
ATOM 670 C C . LEU A 1 86 ? -4.867 1.854 18.353 1.00 94.75 86 LEU A C 1
ATOM 672 O O . LEU A 1 86 ? -3.959 1.343 17.701 1.00 94.75 86 LEU A O 1
ATOM 676 N N . SER A 1 87 ? -4.780 2.098 19.658 1.00 94.19 87 SER A N 1
ATOM 677 C CA . SER A 1 87 ? -3.701 1.608 20.515 1.00 94.19 87 SER A CA 1
ATOM 678 C C . SER A 1 87 ? -4.308 0.678 21.557 1.00 94.19 87 SER A C 1
ATOM 680 O O . SER A 1 87 ? -5.355 0.989 22.127 1.00 94.19 87 SER A O 1
ATOM 682 N N . MET A 1 88 ? -3.677 -0.471 21.782 1.00 94.56 88 MET A N 1
ATOM 683 C CA . MET A 1 88 ? -4.158 -1.489 22.710 1.00 94.56 88 MET A CA 1
ATOM 684 C C . MET A 1 88 ? -3.128 -1.698 23.818 1.00 94.56 88 MET A C 1
ATOM 686 O O . MET A 1 88 ? -1.966 -1.986 23.539 1.00 94.56 88 MET A O 1
ATOM 690 N N . LEU A 1 89 ? -3.567 -1.583 25.073 1.00 95.44 89 LEU A N 1
ATOM 691 C CA . LEU A 1 89 ? -2.771 -1.921 26.250 1.00 95.44 89 LEU A CA 1
ATOM 692 C C . LEU A 1 89 ? -3.130 -3.339 26.707 1.00 95.44 89 LEU A C 1
ATOM 694 O O . LEU A 1 89 ? -4.284 -3.607 27.034 1.00 95.44 89 LEU A O 1
ATOM 698 N N . ILE A 1 90 ? -2.138 -4.227 26.762 1.00 93.31 90 ILE A N 1
ATOM 699 C CA . ILE A 1 90 ? -2.285 -5.568 27.339 1.00 93.31 90 ILE A CA 1
ATOM 700 C C . ILE A 1 90 ? -1.583 -5.563 28.700 1.00 93.31 90 ILE A C 1
ATOM 702 O O . ILE A 1 90 ? -0.383 -5.313 28.771 1.00 93.31 90 ILE A O 1
ATOM 706 N N . SER A 1 91 ? -2.323 -5.832 29.777 1.00 92.94 91 SER A N 1
ATOM 707 C CA . SER A 1 91 ? -1.785 -5.954 31.136 1.00 92.94 91 SER A CA 1
ATOM 708 C C . SER A 1 91 ? -1.996 -7.380 31.632 1.00 92.94 91 SER A C 1
ATOM 710 O O . SER A 1 91 ? -3.109 -7.902 31.585 1.00 92.94 91 SER A O 1
ATOM 712 N N . GLN A 1 92 ? -0.914 -8.011 32.081 1.00 82.62 92 GLN A N 1
ATOM 713 C CA . GLN A 1 92 ? -0.986 -9.247 32.852 1.00 82.62 92 GLN A CA 1
ATOM 714 C C . GLN A 1 92 ? -1.175 -8.816 34.308 1.00 82.62 92 GLN A C 1
ATOM 716 O O . GLN A 1 92 ? -0.364 -8.039 34.813 1.00 82.62 92 GLN A O 1
ATOM 721 N N . ARG A 1 93 ? -2.282 -9.221 34.934 1.00 68.00 93 ARG A N 1
ATOM 722 C CA . ARG A 1 93 ? -2.416 -9.097 36.388 1.00 68.00 93 ARG A CA 1
ATOM 723 C C . ARG A 1 93 ? -1.514 -10.107 37.075 1.00 68.00 93 ARG A C 1
ATOM 725 O O . ARG A 1 93 ? -1.429 -11.236 36.544 1.00 68.00 93 ARG A O 1
#

Sequence (93 aa):
NSEDHPRYRHYVDLLIELAGRRGVTTEAARTMVRTDNTVIAALALKRGDADAMICGLEGRFERHLRNVTLIIGPRTGIKDRDLSTLSMLISQR

Radius of gyration: 15.01 Å; chains: 1; bounding box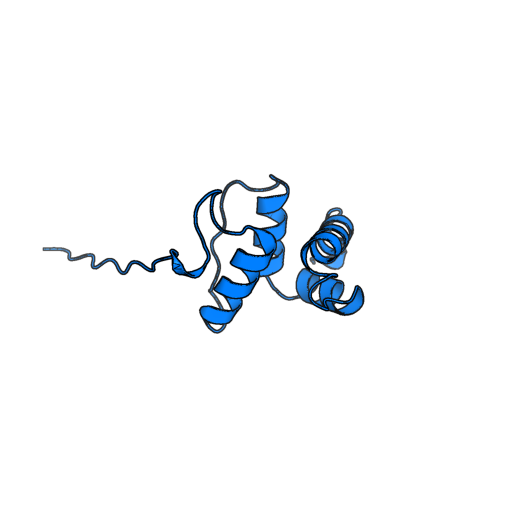: 33×26×52 Å

Secondary structure (DSSP, 8-state):
--TTSTTHHHHHHHHHHHHGGGT--HHHHHHHHHH-HHHHHHHHHHHTS-S-----SSS-HHHHHHHHHHHT-PPTT--GGG-----------